Protein AF-A0A931WR43-F1 (afdb_monomer)

pLDDT: mean 94.37, std 7.21, range [57.91, 98.5]

Sequence (70 aa):
MEKFTETVRNSADIVRVVSDYVSLKGAGNTLKGLCPFHSEKTPSFTVHRDKQFFHCFGCGVGGDVFEFVK

Mean predicted aligned error: 3.24 Å

Structure (mmCIF, N/CA/C/O backbone):
data_AF-A0A931WR43-F1
#
_entry.id   AF-A0A931WR43-F1
#
loop_
_atom_site.group_PDB
_atom_site.id
_atom_site.type_symbol
_atom_site.label_atom_id
_atom_site.label_alt_id
_atom_site.label_comp_id
_atom_site.label_asym_id
_atom_site.label_entity_id
_atom_site.label_seq_id
_atom_site.pdbx_PDB_ins_code
_atom_site.Cartn_x
_atom_site.Cartn_y
_atom_site.Cartn_z
_atom_site.occupancy
_atom_site.B_iso_or_equiv
_atom_site.auth_seq_id
_atom_site.auth_comp_id
_atom_site.auth_asym_id
_atom_site.auth_atom_id
_atom_site.pdbx_PDB_model_num
ATOM 1 N N . MET A 1 1 ? -24.826 5.040 11.862 1.00 57.91 1 MET A N 1
ATOM 2 C CA . MET A 1 1 ? -24.318 3.866 11.114 1.00 57.91 1 MET A CA 1
ATOM 3 C C . MET A 1 1 ? -22.809 3.931 10.839 1.00 57.91 1 MET A C 1
ATOM 5 O O . MET A 1 1 ? -22.284 3.004 10.248 1.00 57.91 1 MET A O 1
ATOM 9 N N . GLU A 1 2 ? -22.091 4.956 11.320 1.00 63.09 2 GLU A N 1
ATOM 10 C CA . GLU A 1 2 ? -20.654 5.159 11.040 1.00 63.09 2 GLU A CA 1
ATOM 11 C C . GLU A 1 2 ? -19.710 4.293 11.897 1.00 63.09 2 GLU A C 1
ATOM 13 O O . GLU A 1 2 ? -18.622 3.937 11.455 1.00 63.09 2 GLU A O 1
ATOM 18 N N . LYS A 1 3 ? -20.149 3.861 13.089 1.00 79.12 3 LYS A N 1
ATOM 19 C CA . LYS A 1 3 ? -19.308 3.097 14.028 1.00 79.12 3 LYS A CA 1
ATOM 20 C C . LYS A 1 3 ? -18.790 1.767 13.476 1.00 79.12 3 LYS A C 1
ATOM 22 O O . LYS A 1 3 ? -17.670 1.380 13.791 1.00 79.12 3 LYS A O 1
ATOM 27 N N . PHE A 1 4 ? -19.598 1.048 12.694 1.00 91.12 4 PHE A N 1
ATOM 28 C CA . PHE A 1 4 ? -19.222 -0.292 12.234 1.00 91.12 4 PHE A CA 1
ATOM 29 C C . PHE A 1 4 ? -18.111 -0.236 11.183 1.00 91.12 4 PHE A C 1
ATOM 31 O O . PHE A 1 4 ? -17.084 -0.882 11.360 1.00 91.12 4 PHE A O 1
ATOM 38 N N . THR A 1 5 ? -18.270 0.584 10.141 1.00 90.56 5 THR A N 1
ATOM 39 C CA . THR A 1 5 ? -17.264 0.736 9.080 1.00 90.56 5 THR A CA 1
ATOM 40 C C . THR A 1 5 ? -15.927 1.221 9.630 1.00 90.56 5 THR A C 1
ATOM 42 O O . THR A 1 5 ? -14.887 0.703 9.242 1.00 90.56 5 THR A O 1
ATOM 45 N N . GLU A 1 6 ? -15.940 2.163 10.576 1.00 90.94 6 GLU A N 1
ATOM 46 C CA . GLU A 1 6 ? -14.718 2.629 11.236 1.00 90.94 6 GLU A CA 1
ATOM 47 C C . GLU A 1 6 ? -14.066 1.535 12.090 1.00 90.94 6 GLU A C 1
ATOM 49 O O . GLU A 1 6 ? -12.854 1.348 12.029 1.00 90.94 6 GLU A O 1
ATOM 54 N N . THR A 1 7 ? -14.864 0.751 12.822 1.00 93.00 7 THR A N 1
ATOM 55 C CA . THR A 1 7 ? -14.355 -0.396 13.593 1.00 93.00 7 THR A CA 1
ATOM 56 C C . THR A 1 7 ? -13.683 -1.417 12.677 1.00 93.00 7 THR A C 1
ATOM 58 O O . THR A 1 7 ? -12.596 -1.900 12.991 1.00 93.00 7 THR A O 1
ATOM 61 N N . VAL A 1 8 ? -14.299 -1.722 11.531 1.00 92.94 8 VAL A N 1
ATOM 62 C CA . VAL A 1 8 ? -13.720 -2.626 10.530 1.00 92.94 8 VAL A CA 1
ATOM 63 C C . VAL A 1 8 ? -12.429 -2.039 9.962 1.00 92.94 8 VAL A C 1
ATOM 65 O O . VAL A 1 8 ? -11.426 -2.746 9.945 1.00 92.94 8 VAL A O 1
ATOM 68 N N . ARG A 1 9 ? -12.418 -0.752 9.583 1.00 92.56 9 ARG A N 1
ATOM 69 C CA . ARG A 1 9 ? -11.215 -0.063 9.087 1.00 92.56 9 ARG A CA 1
ATOM 70 C C . ARG A 1 9 ? -10.053 -0.187 1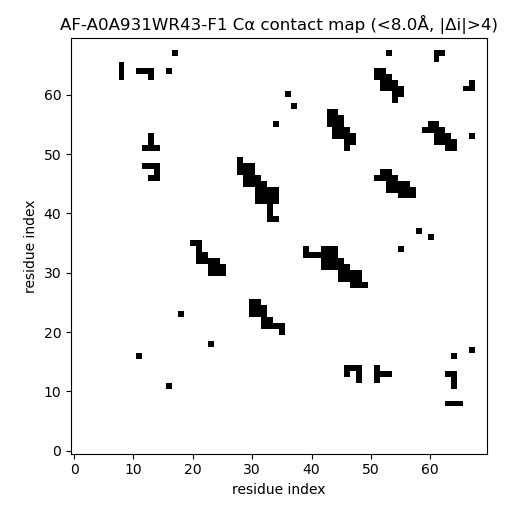0.066 1.00 92.56 9 ARG A C 1
ATOM 72 O O . ARG A 1 9 ? -8.972 -0.606 9.683 1.00 92.56 9 ARG A O 1
ATOM 79 N N . ASN A 1 10 ? -10.301 0.144 11.332 1.00 90.81 10 ASN A N 1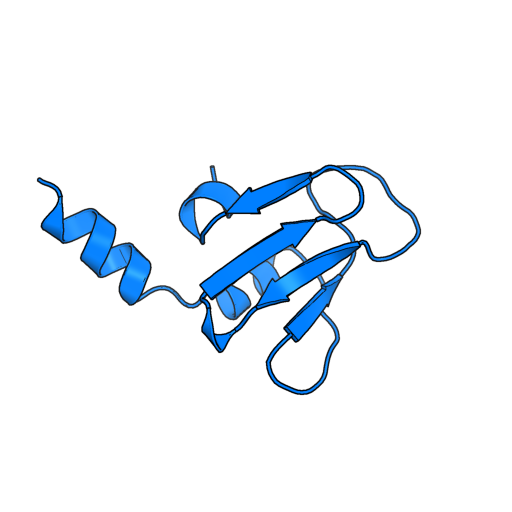
ATOM 80 C CA . ASN A 1 10 ? -9.282 0.173 12.380 1.00 90.81 10 ASN A CA 1
ATOM 81 C C . ASN A 1 10 ? -8.783 -1.228 12.766 1.00 90.81 10 ASN A C 1
ATOM 83 O O . ASN A 1 10 ? -7.708 -1.353 13.345 1.00 90.81 10 ASN A O 1
ATOM 87 N N . SER A 1 11 ? -9.565 -2.271 12.476 1.00 92.56 11 SER A N 1
ATOM 88 C CA . SER A 1 11 ? -9.201 -3.666 12.754 1.00 92.56 11 SER A CA 1
ATOM 89 C C . SER A 1 11 ? -8.490 -4.345 11.582 1.00 92.56 11 SER A C 1
ATOM 91 O O . SER A 1 11 ? -7.905 -5.414 11.758 1.00 92.56 11 SER A O 1
ATOM 93 N N . ALA A 1 12 ? -8.575 -3.774 10.381 1.00 93.81 12 ALA A N 1
ATOM 94 C CA . ALA A 1 12 ? -7.955 -4.328 9.192 1.00 93.81 12 ALA A CA 1
ATOM 95 C C . ALA A 1 12 ? -6.472 -3.944 9.133 1.00 93.81 12 ALA A C 1
ATOM 97 O O . ALA A 1 12 ? -6.119 -2.792 9.354 1.00 93.81 12 ALA A O 1
ATOM 98 N N . ASP A 1 13 ? -5.614 -4.905 8.787 1.00 95.56 13 ASP A N 1
ATOM 99 C CA . ASP A 1 13 ? -4.220 -4.627 8.443 1.00 95.56 13 ASP A CA 1
ATOM 100 C C . ASP A 1 13 ? -4.085 -4.528 6.923 1.00 95.56 13 ASP A C 1
ATOM 102 O O . ASP A 1 13 ? -4.137 -5.539 6.211 1.00 95.56 13 ASP A O 1
ATOM 106 N N . ILE A 1 14 ? -3.889 -3.309 6.420 1.00 96.94 14 ILE A N 1
ATOM 107 C CA . ILE A 1 14 ? -3.745 -3.058 4.986 1.00 96.94 14 ILE A CA 1
ATOM 108 C C . ILE A 1 14 ? -2.560 -3.818 4.383 1.00 96.94 14 ILE A C 1
ATOM 110 O O . ILE A 1 14 ? -2.630 -4.238 3.231 1.00 96.94 14 ILE A O 1
ATOM 114 N N . VAL A 1 15 ? -1.483 -4.050 5.146 1.00 97.00 15 VAL A N 1
ATOM 115 C CA . VAL A 1 15 ? -0.324 -4.799 4.643 1.00 97.00 15 VAL A CA 1
ATOM 116 C C . VAL A 1 15 ? -0.734 -6.227 4.338 1.00 97.00 15 VAL A C 1
ATOM 118 O O . VAL A 1 15 ? -0.384 -6.741 3.277 1.00 97.00 15 VAL A O 1
ATOM 121 N N . ARG A 1 16 ? -1.499 -6.853 5.235 1.00 96.12 16 ARG A N 1
ATOM 122 C CA . ARG A 1 16 ? -2.005 -8.210 5.040 1.00 96.12 16 ARG A CA 1
ATOM 123 C C . ARG A 1 16 ? -2.936 -8.279 3.834 1.00 96.12 16 ARG A C 1
ATOM 125 O O . ARG A 1 16 ? -2.698 -9.098 2.958 1.00 96.12 16 ARG A O 1
ATOM 132 N N . VAL A 1 17 ? -3.931 -7.394 3.766 1.00 97.44 17 VAL A N 1
ATOM 133 C CA . VAL A 1 17 ? -4.913 -7.382 2.668 1.00 97.44 17 VAL A CA 1
ATOM 134 C C . VAL A 1 17 ? -4.233 -7.182 1.318 1.00 97.44 17 VAL A C 1
ATOM 136 O O . VAL A 1 17 ? -4.500 -7.923 0.384 1.00 97.44 17 VAL A O 1
ATOM 139 N N . VAL A 1 18 ? -3.316 -6.221 1.206 1.00 97.88 18 VAL A N 1
ATOM 140 C CA . VAL A 1 18 ? -2.613 -5.958 -0.056 1.00 97.88 18 VAL A CA 1
ATOM 141 C C . VAL A 1 18 ? -1.670 -7.102 -0.433 1.00 97.88 18 VAL A C 1
ATOM 143 O O . VAL A 1 18 ? -1.542 -7.411 -1.617 1.00 97.88 18 VAL A O 1
ATOM 146 N N . SER A 1 19 ? -1.011 -7.735 0.544 1.00 96.62 19 SER A N 1
ATOM 147 C CA . SER A 1 19 ? -0.049 -8.820 0.288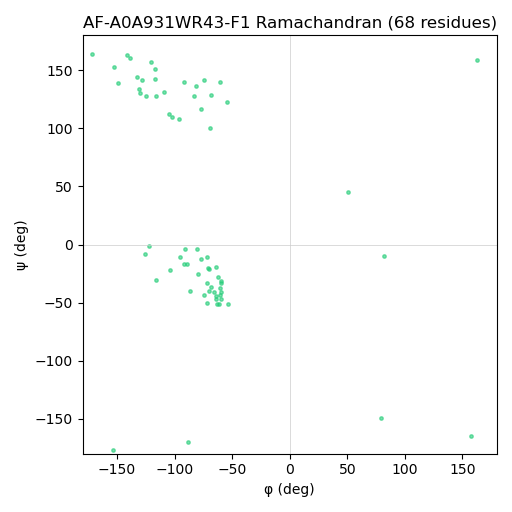 1.00 96.62 19 SER A CA 1
ATOM 148 C C . SER A 1 19 ? -0.687 -10.057 -0.349 1.00 96.62 19 SER A C 1
ATOM 150 O O . SER A 1 19 ? 0.027 -10.831 -0.984 1.00 96.62 19 SER A O 1
ATOM 152 N N . ASP A 1 20 ? -2.010 -10.214 -0.243 1.00 96.56 20 ASP A N 1
ATOM 153 C CA . ASP A 1 20 ? -2.756 -11.272 -0.934 1.00 96.56 20 ASP A CA 1
ATOM 154 C C . ASP A 1 20 ? -2.836 -11.040 -2.460 1.00 96.56 20 ASP A C 1
ATOM 156 O O . ASP A 1 20 ? -3.038 -11.987 -3.219 1.00 96.56 20 ASP A O 1
ATOM 160 N N . TYR A 1 21 ? -2.633 -9.802 -2.932 1.00 96.69 21 TYR A N 1
ATOM 161 C CA . TYR A 1 21 ? -2.747 -9.416 -4.349 1.00 96.69 21 TYR A CA 1
ATOM 162 C C . TYR A 1 21 ? -1.426 -8.939 -4.957 1.00 96.69 21 TYR A C 1
ATOM 164 O O . TYR A 1 21 ? -1.195 -9.085 -6.157 1.00 96.69 21 TYR A O 1
ATOM 172 N N . VAL A 1 22 ? -0.555 -8.335 -4.148 1.00 97.00 22 VAL A N 1
ATOM 173 C CA . VAL A 1 22 ? 0.671 -7.682 -4.605 1.00 97.00 22 VAL A CA 1
ATOM 174 C C . VAL A 1 22 ? 1.863 -8.262 -3.862 1.00 97.00 22 VAL A C 1
ATOM 176 O O . VAL A 1 22 ? 1.932 -8.246 -2.637 1.00 97.00 22 VAL A O 1
ATOM 179 N N . SER A 1 23 ? 2.870 -8.703 -4.615 1.00 96.88 23 SER A N 1
ATOM 180 C CA . SER A 1 23 ? 4.168 -9.060 -4.039 1.00 96.88 23 SER A CA 1
ATOM 181 C C . SER A 1 23 ? 4.887 -7.807 -3.537 1.00 96.88 23 SER A C 1
ATOM 183 O O . SER A 1 23 ? 5.490 -7.063 -4.315 1.00 96.88 23 SER A O 1
ATOM 185 N N . LEU A 1 24 ? 4.824 -7.579 -2.228 1.00 96.88 24 LEU A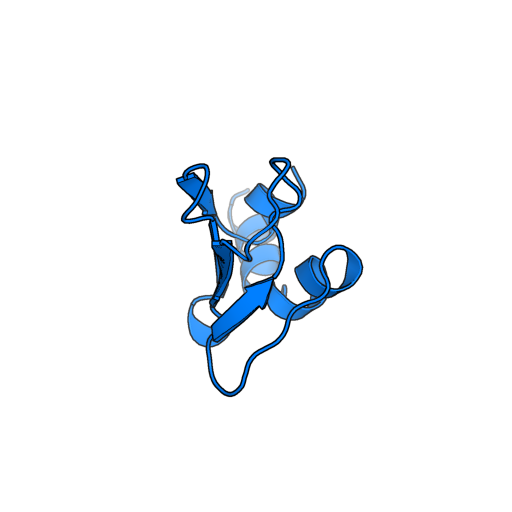 N 1
ATOM 186 C CA . LEU A 1 24 ? 5.459 -6.449 -1.562 1.00 96.88 24 LEU A CA 1
ATOM 187 C C . LEU A 1 24 ? 6.868 -6.807 -1.068 1.00 96.88 24 LEU A C 1
ATOM 189 O O . LEU A 1 24 ? 7.113 -7.887 -0.533 1.00 96.88 24 LEU A O 1
ATOM 193 N N . LYS A 1 25 ? 7.804 -5.869 -1.213 1.00 95.44 25 LYS A N 1
ATOM 194 C CA . LYS A 1 25 ? 9.167 -5.942 -0.673 1.00 95.44 25 LYS A CA 1
ATOM 195 C C . LYS A 1 25 ? 9.483 -4.673 0.108 1.00 95.44 25 LYS A C 1
ATOM 197 O O . LYS A 1 25 ? 9.121 -3.576 -0.309 1.00 95.44 25 LYS A O 1
ATOM 202 N N . GLY A 1 26 ? 10.188 -4.805 1.222 1.00 88.44 26 GLY A N 1
ATOM 203 C CA . GLY A 1 26 ? 10.625 -3.665 2.023 1.00 88.44 26 GLY A CA 1
ATOM 204 C C . GLY A 1 26 ? 11.026 -4.078 3.431 1.00 88.44 26 GLY A C 1
ATOM 205 O O . GLY A 1 26 ? 10.618 -5.132 3.915 1.00 88.44 26 GLY A O 1
ATOM 206 N N . ALA A 1 27 ? 11.827 -3.235 4.076 1.00 73.12 27 ALA A N 1
ATOM 207 C CA . ALA A 1 27 ? 12.172 -3.344 5.487 1.00 73.12 27 ALA A CA 1
ATOM 208 C C . ALA A 1 27 ? 11.634 -2.108 6.224 1.00 73.12 27 ALA A C 1
ATOM 210 O O . ALA A 1 27 ? 11.655 -1.000 5.688 1.00 73.12 27 ALA A O 1
ATOM 211 N N . GLY A 1 28 ? 11.142 -2.293 7.450 1.00 86.38 28 GLY A N 1
ATOM 212 C CA . GLY A 1 28 ? 10.552 -1.209 8.240 1.00 86.38 28 GLY A CA 1
ATOM 213 C C . GLY A 1 28 ? 9.118 -0.867 7.828 1.00 86.38 28 GLY A C 1
ATOM 214 O O . GLY A 1 28 ? 8.361 -1.743 7.411 1.00 86.38 28 GLY A O 1
ATOM 215 N N . ASN A 1 29 ? 8.729 0.400 7.979 1.00 92.56 29 ASN A N 1
ATOM 216 C CA . ASN A 1 29 ? 7.324 0.846 7.971 1.00 92.56 29 ASN A CA 1
ATOM 217 C C . ASN A 1 29 ? 6.692 1.010 6.587 1.00 92.56 29 ASN A C 1
ATOM 219 O O . ASN A 1 29 ? 5.511 1.340 6.486 1.00 92.56 29 ASN A O 1
ATOM 223 N N . THR A 1 30 ? 7.469 0.822 5.526 1.00 95.12 30 THR A N 1
ATOM 224 C CA . THR A 1 30 ? 7.014 1.026 4.153 1.00 95.12 30 THR A CA 1
ATOM 225 C C . THR A 1 30 ? 7.364 -0.195 3.317 1.00 95.12 30 THR A C 1
ATOM 227 O O . THR A 1 30 ? 8.506 -0.655 3.334 1.00 95.12 30 THR A O 1
ATOM 230 N N . LEU A 1 31 ? 6.385 -0.719 2.585 1.00 97.81 31 LEU A N 1
ATOM 231 C CA . LEU A 1 31 ? 6.575 -1.805 1.629 1.00 97.81 31 LEU A CA 1
ATOM 232 C C . LEU A 1 31 ? 6.241 -1.326 0.222 1.00 97.81 31 LEU A C 1
ATOM 234 O O . LEU A 1 31 ? 5.404 -0.444 0.050 1.00 97.81 31 LEU A O 1
ATOM 238 N N . LYS A 1 32 ? 6.887 -1.909 -0.784 1.00 97.81 32 LYS A N 1
ATOM 239 C CA . LYS A 1 32 ? 6.773 -1.480 -2.175 1.00 97.81 32 LYS A CA 1
ATOM 240 C C . LYS A 1 32 ? 6.547 -2.661 -3.117 1.00 97.81 32 LYS A C 1
ATOM 242 O O . LYS A 1 32 ? 7.132 -3.723 -2.918 1.00 97.81 32 LYS A O 1
ATOM 247 N N . GLY A 1 33 ? 5.750 -2.462 -4.160 1.00 97.94 33 GLY A N 1
ATOM 248 C CA . GLY A 1 33 ? 5.455 -3.454 -5.195 1.00 97.94 33 GLY A CA 1
ATOM 249 C C . GLY A 1 33 ? 5.080 -2.809 -6.529 1.00 97.94 33 GLY A C 1
ATOM 250 O O . GLY A 1 33 ? 5.130 -1.585 -6.679 1.00 97.94 33 GLY A O 1
ATOM 251 N N . LEU A 1 34 ? 4.736 -3.643 -7.509 1.00 98.44 34 LEU A N 1
ATOM 252 C CA . LEU A 1 34 ? 4.096 -3.182 -8.743 1.00 98.44 34 LEU A CA 1
ATOM 253 C C . LEU A 1 34 ? 2.637 -2.832 -8.448 1.00 98.44 34 LEU A C 1
ATOM 255 O O . LEU A 1 34 ? 1.977 -3.515 -7.665 1.00 98.44 34 LEU A O 1
ATOM 259 N N . CYS A 1 35 ? 2.143 -1.767 -9.059 1.00 98.12 35 CYS A N 1
ATOM 260 C CA . CYS A 1 35 ? 0.771 -1.330 -8.895 1.00 98.12 35 CYS A CA 1
ATOM 261 C C . CYS A 1 35 ? -0.207 -2.320 -9.538 1.00 98.12 35 CYS A C 1
ATOM 263 O O . CYS A 1 35 ? -0.060 -2.626 -10.719 1.00 98.12 35 CYS A O 1
ATOM 265 N N . PRO A 1 36 ? -1.241 -2.780 -8.812 1.00 97.56 36 PRO A N 1
ATOM 266 C CA . PRO A 1 36 ? -2.283 -3.620 -9.398 1.00 97.56 36 PRO A CA 1
ATOM 267 C C . PRO A 1 36 ? -3.290 -2.813 -10.236 1.00 97.56 36 PRO A C 1
ATOM 269 O O . PRO A 1 36 ? -4.069 -3.395 -10.982 1.00 97.56 36 PRO A O 1
ATOM 272 N N . PHE A 1 37 ? -3.275 -1.478 -10.131 1.00 97.75 37 PHE A N 1
ATOM 273 C CA . PHE A 1 37 ? -4.252 -0.588 -10.769 1.00 97.75 37 PHE A CA 1
ATOM 274 C C . PHE A 1 37 ? -3.796 -0.016 -12.118 1.00 97.75 37 PHE A C 1
ATOM 276 O O . PHE A 1 37 ? -4.597 0.579 -12.835 1.00 97.75 37 PHE A O 1
ATOM 283 N N . HIS A 1 38 ? -2.521 -0.172 -12.484 1.00 97.75 38 HIS A N 1
ATOM 284 C CA . HIS A 1 38 ? -2.033 0.191 -13.813 1.00 97.75 38 HIS A CA 1
ATOM 285 C C . HIS A 1 38 ? -0.825 -0.660 -14.199 1.00 97.75 38 HIS A C 1
ATOM 287 O O . HIS A 1 38 ? -0.068 -1.120 -13.349 1.00 97.75 38 HIS A O 1
ATOM 293 N N . SER A 1 39 ? -0.629 -0.855 -15.501 1.00 97.31 39 SER A N 1
ATOM 294 C CA . SER A 1 39 ? 0.493 -1.642 -16.003 1.00 97.31 39 SER A CA 1
ATOM 295 C C . SER A 1 39 ? 1.791 -0.835 -15.951 1.00 97.31 39 SER A C 1
ATOM 297 O O . SER A 1 39 ? 1.952 0.138 -16.685 1.00 97.31 39 SER A O 1
ATOM 299 N N . GLU A 1 40 ? 2.752 -1.289 -15.149 1.00 97.19 40 GLU A N 1
ATOM 300 C CA . GLU A 1 40 ? 4.087 -0.697 -15.033 1.00 97.19 40 GLU A CA 1
ATOM 301 C C . GLU A 1 40 ? 5.188 -1.763 -14.943 1.00 97.19 40 GLU A C 1
ATOM 303 O O . GLU A 1 40 ? 4.936 -2.924 -14.627 1.00 97.19 40 GLU A O 1
ATOM 308 N N . LYS A 1 41 ? 6.435 -1.367 -15.230 1.00 96.81 41 LYS A N 1
ATOM 309 C CA . LYS A 1 41 ? 7.620 -2.245 -15.115 1.00 96.81 41 LYS A CA 1
ATOM 310 C C . LYS A 1 41 ? 8.467 -1.956 -13.878 1.00 96.81 41 LYS A C 1
ATOM 312 O O . LYS A 1 41 ? 9.248 -2.801 -13.449 1.00 96.81 41 LYS A O 1
ATOM 317 N N . THR A 1 42 ? 8.344 -0.756 -13.325 1.00 96.94 42 THR A N 1
ATOM 318 C CA . THR A 1 42 ? 9.086 -0.305 -12.148 1.00 96.94 42 THR A CA 1
ATOM 319 C C . THR A 1 42 ? 8.125 -0.197 -10.976 1.00 96.94 42 THR A C 1
ATOM 321 O O . THR A 1 42 ? 7.097 0.443 -11.145 1.00 96.94 42 THR A O 1
ATOM 324 N N . PRO A 1 43 ? 8.435 -0.745 -9.789 1.00 97.38 43 PRO A N 1
ATOM 325 C CA . PRO A 1 43 ? 7.576 -0.586 -8.622 1.00 97.38 43 PRO A CA 1
ATOM 326 C C . PRO A 1 43 ? 7.300 0.893 -8.332 1.00 97.38 43 PRO A C 1
ATOM 328 O O . PRO A 1 43 ? 8.247 1.651 -8.089 1.00 97.38 43 PRO A O 1
ATOM 331 N N . SER A 1 44 ? 6.034 1.302 -8.300 1.00 97.69 44 SER A N 1
ATOM 332 C CA . SER A 1 44 ? 5.615 2.623 -7.808 1.00 97.69 44 SER A CA 1
ATOM 333 C C . SER A 1 44 ? 4.550 2.550 -6.713 1.00 97.69 44 SER A C 1
ATOM 335 O O . SER A 1 44 ? 4.258 3.559 -6.068 1.00 97.69 44 SER A O 1
ATOM 337 N N . PHE A 1 45 ? 4.007 1.361 -6.457 1.00 98.50 45 PHE A N 1
ATOM 338 C CA . PHE A 1 45 ? 2.997 1.123 -5.438 1.00 98.50 45 PHE A CA 1
ATOM 339 C C . PHE A 1 45 ? 3.629 0.937 -4.062 1.00 98.50 45 PHE A C 1
ATOM 341 O O . PHE A 1 45 ? 4.540 0.126 -3.897 1.00 98.50 45 PHE A O 1
ATOM 348 N N . THR A 1 46 ? 3.151 1.693 -3.080 1.00 98.19 46 THR A N 1
ATOM 349 C CA . THR A 1 46 ? 3.729 1.787 -1.740 1.00 98.19 46 THR A CA 1
ATOM 350 C C . THR A 1 46 ? 2.646 1.615 -0.683 1.00 98.19 46 THR A C 1
ATOM 352 O O . THR A 1 46 ? 1.601 2.249 -0.766 1.00 98.19 46 THR A O 1
ATOM 355 N N . VAL A 1 47 ? 2.907 0.787 0.328 1.00 98.19 47 VAL A N 1
ATOM 356 C CA . VAL A 1 47 ? 2.034 0.559 1.486 1.00 98.19 47 VAL A CA 1
ATOM 357 C C . VAL A 1 47 ? 2.742 1.030 2.746 1.00 98.19 47 VAL A C 1
ATOM 359 O O . VAL A 1 47 ? 3.869 0.611 3.020 1.00 98.19 47 VAL A O 1
ATOM 362 N N . HIS A 1 48 ? 2.080 1.872 3.533 1.00 97.12 48 HIS A N 1
ATOM 363 C CA . HIS A 1 48 ? 2.585 2.365 4.809 1.00 97.12 48 HIS A CA 1
ATOM 364 C C . HIS A 1 48 ? 1.915 1.616 5.960 1.00 97.12 48 HIS A C 1
ATOM 366 O O . HIS A 1 48 ? 0.736 1.832 6.234 1.00 97.12 48 HIS A O 1
ATOM 372 N N . ARG A 1 49 ? 2.675 0.764 6.661 1.00 94.62 49 ARG A N 1
ATOM 373 C CA . ARG A 1 49 ? 2.153 -0.095 7.737 1.00 94.62 49 ARG A CA 1
ATOM 374 C C . ARG A 1 49 ? 1.565 0.722 8.886 1.00 94.62 49 ARG A C 1
ATOM 376 O O . ARG A 1 49 ? 0.429 0.504 9.266 1.00 94.62 49 ARG A O 1
ATOM 383 N N . ASP A 1 50 ? 2.299 1.694 9.411 1.00 93.62 50 ASP A N 1
ATOM 384 C CA . ASP A 1 50 ? 1.858 2.409 10.621 1.00 93.62 50 ASP A CA 1
ATOM 385 C C . ASP A 1 50 ? 0.679 3.345 10.358 1.00 93.62 50 ASP A C 1
ATOM 387 O O . ASP A 1 50 ? -0.172 3.553 11.214 1.00 93.62 50 ASP A O 1
ATOM 391 N N . LYS A 1 51 ? 0.638 3.920 9.154 1.00 94.94 51 LYS A N 1
ATOM 392 C CA . LYS A 1 51 ? -0.398 4.871 8.747 1.00 94.94 51 LYS A CA 1
ATOM 393 C C . LYS A 1 51 ? -1.594 4.192 8.067 1.00 94.94 51 LYS A C 1
ATOM 395 O O . LYS A 1 51 ? -2.540 4.888 7.726 1.00 94.94 51 LYS A O 1
ATOM 400 N N . GLN A 1 52 ? -1.530 2.874 7.856 1.00 96.12 52 GLN A N 1
ATOM 401 C CA . GLN A 1 52 ? -2.598 2.040 7.293 1.00 96.12 52 GLN A CA 1
ATOM 402 C C . GLN A 1 52 ? -3.196 2.583 5.976 1.00 96.12 52 GLN A C 1
ATOM 404 O O . GLN A 1 52 ? -4.408 2.594 5.784 1.00 96.12 52 GLN A O 1
ATOM 409 N N . PHE A 1 53 ? -2.336 3.020 5.048 1.00 97.62 53 PHE A N 1
ATOM 410 C CA . PHE A 1 53 ? -2.748 3.486 3.716 1.00 97.62 53 PHE A CA 1
ATOM 411 C C . PHE A 1 53 ? -1.769 3.036 2.627 1.00 97.62 53 PHE A C 1
ATOM 413 O O . PHE A 1 53 ? -0.618 2.675 2.907 1.00 97.62 53 PHE A O 1
ATOM 420 N N . PHE A 1 54 ? -2.215 3.100 1.376 1.00 98.38 54 PHE A N 1
ATOM 421 C CA . PHE A 1 54 ? -1.377 2.889 0.202 1.00 98.38 54 PHE A CA 1
ATOM 422 C C . PHE A 1 54 ? -1.362 4.116 -0.709 1.00 98.38 54 PHE A C 1
ATOM 424 O O . PHE A 1 54 ? -2.287 4.928 -0.723 1.00 98.38 54 PHE A O 1
ATOM 431 N N . HIS A 1 55 ? -0.309 4.227 -1.509 1.00 98.50 55 HIS A N 1
ATOM 432 C CA . HIS A 1 55 ? -0.231 5.187 -2.595 1.00 98.50 55 HIS A CA 1
ATOM 433 C C . HIS A 1 55 ? 0.618 4.636 -3.739 1.00 98.50 55 HIS A C 1
ATOM 435 O O . HIS A 1 55 ? 1.674 4.036 -3.527 1.00 98.50 55 HIS A O 1
ATOM 441 N N . CYS A 1 56 ? 0.173 4.867 -4.965 1.00 98.44 56 CYS A N 1
ATOM 442 C CA . CYS A 1 56 ? 0.933 4.599 -6.168 1.00 98.44 56 CYS A CA 1
ATOM 443 C C . CYS A 1 56 ? 1.454 5.906 -6.756 1.00 98.44 56 CYS A C 1
ATOM 445 O O . CYS A 1 56 ? 0.694 6.696 -7.310 1.00 98.44 56 CYS A O 1
ATOM 447 N N . PHE A 1 57 ? 2.771 6.083 -6.726 1.00 97.56 57 PHE A N 1
ATOM 448 C CA . PHE A 1 57 ? 3.419 7.274 -7.276 1.00 97.56 57 PHE A CA 1
ATOM 449 C C . PHE A 1 57 ? 3.418 7.321 -8.816 1.00 97.56 57 PHE A C 1
ATOM 451 O O . PHE A 1 57 ? 3.774 8.347 -9.385 1.00 97.56 57 PHE A O 1
ATOM 458 N N . GLY A 1 58 ? 3.045 6.229 -9.496 1.00 97.62 58 GLY A N 1
ATOM 459 C CA . GLY A 1 58 ? 2.963 6.159 -10.960 1.00 97.62 58 GLY A CA 1
ATOM 460 C C . GLY A 1 58 ? 1.627 6.636 -11.536 1.00 97.62 58 GLY A C 1
ATOM 461 O O . GLY A 1 58 ? 1.614 7.334 -12.545 1.00 97.62 58 GLY A O 1
ATOM 462 N N . CYS A 1 59 ? 0.504 6.299 -10.891 1.00 97.81 59 CYS A N 1
ATOM 463 C CA . CYS A 1 59 ? -0.841 6.658 -11.373 1.00 97.81 59 CYS A CA 1
ATOM 464 C C . CYS A 1 59 ? -1.676 7.485 -10.382 1.00 97.81 59 CYS A C 1
ATOM 466 O O . CYS A 1 59 ? -2.800 7.864 -10.697 1.00 97.81 59 CYS A O 1
ATOM 468 N N . GLY A 1 60 ? -1.150 7.781 -9.191 1.00 97.81 60 GLY A N 1
ATOM 469 C CA . GLY A 1 60 ? -1.777 8.656 -8.199 1.00 97.81 60 GLY A CA 1
ATOM 470 C C . GLY A 1 60 ? -2.846 8.003 -7.320 1.00 97.81 60 GLY A C 1
ATOM 471 O O . GLY A 1 60 ? -3.248 8.612 -6.330 1.00 97.81 60 GLY A O 1
ATOM 472 N N . VAL A 1 61 ? -3.286 6.775 -7.625 1.00 97.94 61 VAL A N 1
ATOM 473 C CA . VAL A 1 61 ? -4.259 6.054 -6.787 1.00 97.94 61 VAL A CA 1
ATOM 474 C C . VAL A 1 61 ? -3.708 5.837 -5.377 1.00 97.94 61 VAL A C 1
ATOM 476 O O . VAL A 1 61 ? -2.527 5.538 -5.186 1.00 97.94 61 VAL A O 1
ATOM 479 N N . GLY A 1 62 ? -4.566 5.992 -4.380 1.00 97.94 62 GLY A N 1
ATOM 480 C CA . GLY A 1 62 ? -4.225 5.819 -2.979 1.00 97.94 62 GLY A CA 1
ATOM 481 C C . GLY A 1 62 ? -5.467 5.861 -2.106 1.00 97.94 62 GLY A C 1
ATOM 482 O O . GLY A 1 62 ? -6.523 6.315 -2.548 1.00 97.94 62 GLY A O 1
ATOM 483 N N . GLY A 1 63 ? -5.325 5.397 -0.873 1.00 97.62 63 GLY A N 1
ATOM 484 C CA . GLY A 1 63 ? -6.417 5.337 0.091 1.00 97.62 63 GLY A CA 1
ATOM 485 C C . GLY A 1 63 ? -6.161 4.312 1.187 1.00 97.62 63 GLY A C 1
ATOM 486 O O . GLY A 1 63 ? -5.025 3.862 1.378 1.00 97.62 63 GLY A O 1
ATOM 487 N N . ASP A 1 64 ? -7.217 3.973 1.916 1.00 97.00 64 ASP A N 1
ATOM 488 C CA . ASP A 1 64 ? -7.216 2.959 2.958 1.00 97.00 64 ASP A CA 1
ATOM 489 C C . ASP A 1 64 ? -7.533 1.559 2.390 1.00 97.00 64 ASP A C 1
ATOM 491 O O . ASP A 1 64 ? -7.496 1.311 1.180 1.00 97.00 64 ASP A O 1
ATOM 495 N N . VAL A 1 65 ? -7.758 0.596 3.284 1.00 96.94 65 VAL A N 1
ATOM 496 C CA . 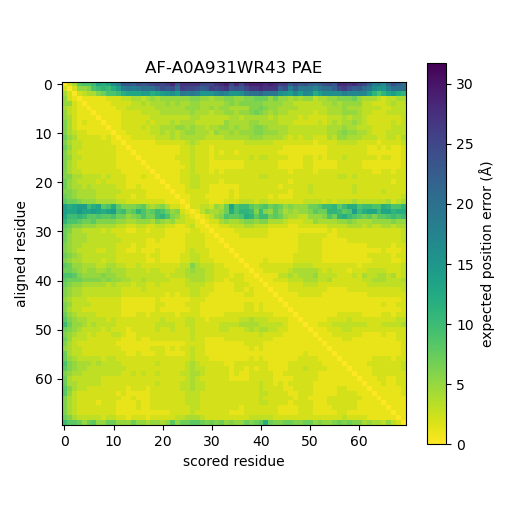VAL A 1 65 ? -8.064 -0.794 2.9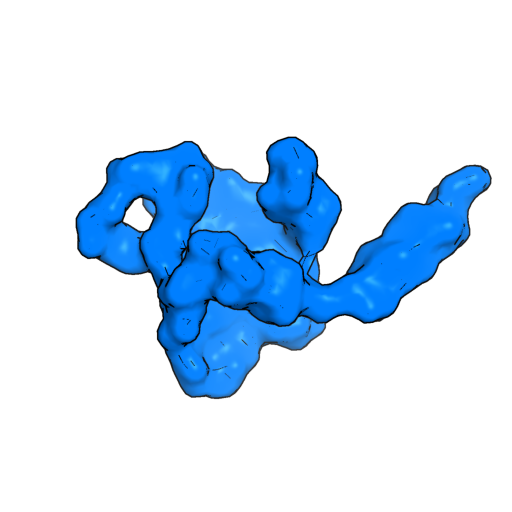29 1.00 96.94 65 VAL A CA 1
ATOM 497 C C . VAL A 1 65 ? -9.331 -0.933 2.073 1.00 96.94 65 VAL A C 1
ATOM 499 O O . VAL A 1 65 ? -9.398 -1.812 1.218 1.00 96.94 65 VAL A O 1
ATOM 502 N N . PHE A 1 66 ? -10.328 -0.073 2.267 1.00 96.56 66 PHE A N 1
ATOM 503 C CA . PHE A 1 66 ? -11.560 -0.076 1.492 1.00 96.56 66 PHE A CA 1
ATOM 504 C C . PHE A 1 66 ? -11.338 0.481 0.093 1.00 96.56 66 PHE A C 1
ATOM 506 O O . PHE A 1 66 ? -11.818 -0.129 -0.858 1.00 96.56 66 PHE A O 1
ATOM 513 N N . GLU A 1 67 ? -10.593 1.581 -0.070 1.00 97.19 67 GLU A N 1
ATOM 514 C CA . GLU A 1 67 ? -10.241 2.074 -1.408 1.00 97.19 67 GLU A CA 1
ATOM 515 C C . GLU A 1 67 ? -9.399 1.070 -2.195 1.00 97.19 67 GLU A C 1
ATOM 517 O O . GLU A 1 67 ? -9.466 1.065 -3.420 1.00 97.19 67 GLU A O 1
ATOM 522 N N . PHE A 1 68 ? -8.625 0.214 -1.524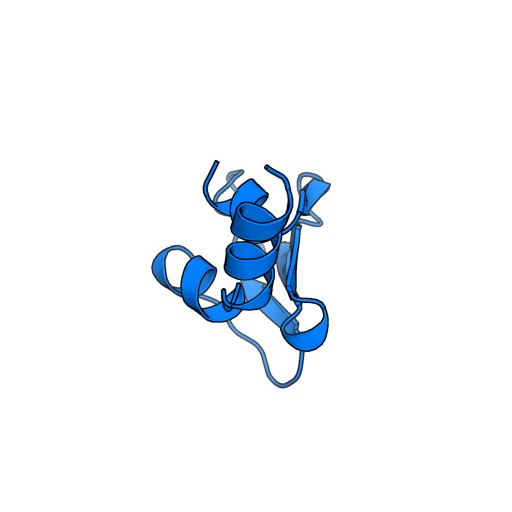 1.00 97.69 68 PHE A N 1
ATOM 523 C CA . PHE A 1 68 ? -7.858 -0.830 -2.199 1.00 97.69 68 PHE A CA 1
ATOM 524 C C . PHE A 1 68 ? -8.741 -1.950 -2.772 1.00 97.69 68 PHE A C 1
ATOM 526 O O . PHE A 1 68 ? -8.459 -2.455 -3.855 1.00 97.69 68 PHE A O 1
ATOM 533 N N . VAL A 1 69 ? -9.775 -2.365 -2.033 1.00 94.81 69 VAL A N 1
ATOM 534 C CA . VAL A 1 69 ? -10.622 -3.525 -2.382 1.00 94.81 69 VAL A CA 1
ATOM 535 C C . VAL A 1 69 ? -11.818 -3.144 -3.269 1.00 94.81 69 VAL A C 1
ATOM 537 O O . VAL A 1 69 ? -12.439 -4.025 -3.860 1.00 94.81 69 VAL A O 1
ATOM 540 N N . LYS A 1 70 ? -12.166 -1.856 -3.336 1.00 89.50 70 LYS A N 1
ATOM 541 C CA . LYS A 1 70 ? -13.331 -1.345 -4.069 1.00 89.50 70 LYS A CA 1
ATOM 542 C C . LYS A 1 70 ? -13.245 -1.520 -5.588 1.00 89.50 70 LYS A C 1
ATOM 544 O O . LYS A 1 70 ? -12.150 -1.336 -6.158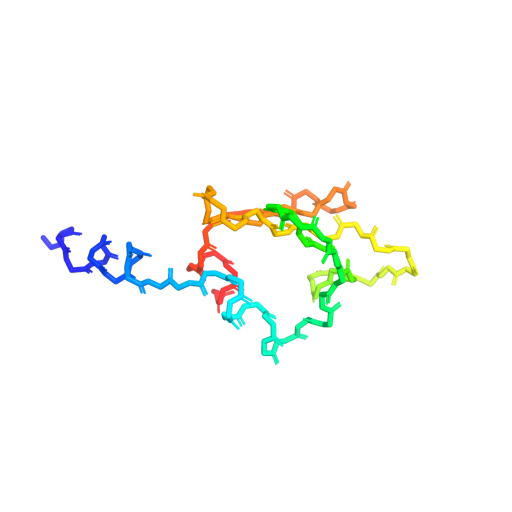 1.00 89.50 70 LYS A O 1
#

Radius of gyration: 12.2 Å; Cα contacts (8 Å, |Δi|>4): 107; chains: 1; bounding box: 36×20×30 Å

Solvent-accessible surface area (backbone atoms only — not comparable to full-atom values): 4216 Å² total; per-residue (Å²): 128,64,69,60,62,51,53,51,56,76,69,54,57,40,64,62,63,46,52,79,81,33,77,64,51,68,76,83,61,46,35,36,20,60,44,91,89,52,95,73,93,64,68,38,21,34,38,32,59,85,77,44,35,38,40,22,79,77,80,67,56,62,38,42,60,63,64,69,74,104

Foldseek 3Di:
DPVPVVVVQVPDQLVVLVVVPFVWDDDPQKTWTCDPVDDDDDIQWMAGRVVQKIAGPVPGDMDHSVSVVD

Secondary structure (DSSP, 8-state):
-HHHHHHHHHH--HHHHHHTTS--B-SSSEEEE--SSS--SS--EEEETTTTEEEETTT--EESHHHH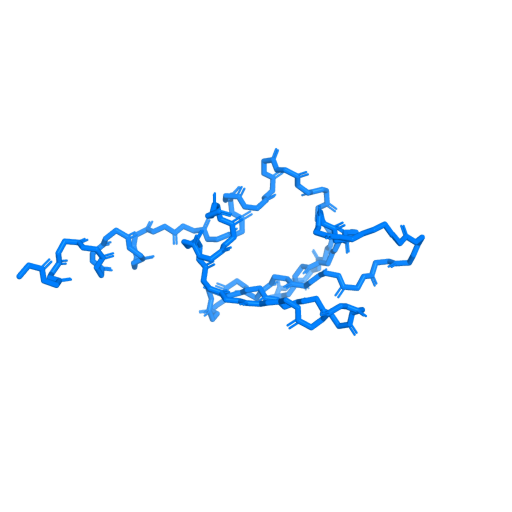H-

Nearest PDB structures (foldseek):
  1d0q-assembly1_B  TM=9.716E-01  e=3.376E-09  Geobacillus stearothermophilus
  2au3-assembly1_A  TM=9.498E-01  e=2.362E-07  Aquifex aeolicus
  7zn4-assembly1_e  TM=4.647E-01  e=2.582E+00  Escherichia phage T5
  7zn4-assembly1_f  TM=4.715E-01  e=6.446E+00  Escherichia phage T5
  7zn4-assembly1_g  TM=4.775E-01  e=7.842E+00  Escherichia phage T5